Protein AF-A0A9C7G8L8-F1 (afdb_monomer_lite)

Organism: NCBI:txid2880968

Sequence (105 aa):
MVKDFLKKQYKIDFEQLRKRINDWDPLALISLGCPEDEYDEYTNRVLSILYRYKGNPNEGRDKLNDYLKLFEEVIKEMEMSSNGEFSTIEVKEFTERITNWFKKR

Secondary structure (DSSP, 8-state):
--HHHHHHHTHHHHHHHHHHHHHH-TTSTTTTT--TTTTHHHHHHHHHHHHHTTT-HHHHHHHHHHHHHHHHHHHHHHHHH-------S-HHHHHHHHHHHHTT-

Radius of gyration: 13.87 Å; chains: 1; bounding box: 35×31×35 Å

Foldseek 3Di:
DVLVPCCVVVVVQLVVLLVLCLVQQQPCCVVVPHDSCPCSSVSSVLSVLCVVCVVPLVVSLVVQLVVQVVSVVVSVVVVVVDVDDGGPQDSNNSSVVSSVVSNVD

Structure (mmCIF, N/CA/C/O backbone):
data_AF-A0A9C7G8L8-F1
#
_entry.id   AF-A0A9C7G8L8-F1
#
loop_
_atom_site.group_PDB
_atom_site.id
_atom_site.type_symbol
_atom_site.label_atom_id
_atom_site.label_alt_id
_atom_site.label_comp_id
_atom_site.label_asym_id
_atom_site.label_entity_id
_atom_site.label_seq_id
_atom_site.pdbx_PDB_ins_code
_atom_site.Cartn_x
_atom_site.Cartn_y
_atom_site.Cartn_z
_atom_site.occupancy
_atom_site.B_iso_or_equiv
_atom_site.auth_seq_id
_atom_site.auth_comp_id
_atom_site.auth_asym_id
_atom_site.auth_atom_id
_atom_site.pdbx_PDB_model_num
ATOM 1 N N . MET A 1 1 ? 0.196 -20.016 7.580 1.00 44.56 1 MET A N 1
ATOM 2 C CA . MET A 1 1 ? -1.189 -19.978 7.058 1.00 44.56 1 MET A CA 1
ATOM 3 C C . MET A 1 1 ? -1.910 -18.685 7.491 1.00 44.56 1 MET A C 1
ATOM 5 O O . MET A 1 1 ? -2.998 -18.740 8.036 1.00 44.56 1 MET A O 1
ATOM 9 N N . VAL A 1 2 ? -1.289 -17.512 7.270 1.00 50.78 2 VAL A N 1
ATOM 10 C CA . VAL A 1 2 ? -1.849 -16.180 7.624 1.00 50.78 2 VAL A CA 1
ATOM 11 C C . VAL A 1 2 ? -2.053 -15.300 6.375 1.00 50.78 2 VAL A C 1
ATOM 13 O O . VAL A 1 2 ? -2.928 -14.441 6.380 1.00 50.78 2 VAL A O 1
ATOM 16 N N . LYS A 1 3 ? -1.308 -15.560 5.279 1.00 50.62 3 LYS A N 1
ATOM 17 C CA . LYS A 1 3 ? -1.328 -14.763 4.033 1.00 50.62 3 LYS A CA 1
ATOM 18 C C . LYS A 1 3 ? -2.728 -14.657 3.392 1.00 50.62 3 LYS A C 1
ATOM 20 O O . LYS A 1 3 ? -3.093 -13.583 2.936 1.00 50.62 3 LYS A O 1
ATOM 25 N N . ASP A 1 4 ? -3.545 -15.710 3.453 1.00 60.12 4 ASP A N 1
ATOM 26 C CA . ASP A 1 4 ? -4.871 -15.733 2.806 1.00 60.12 4 ASP A CA 1
ATOM 27 C C . ASP A 1 4 ? -6.020 -15.169 3.647 1.00 60.12 4 ASP A C 1
ATOM 29 O O . ASP A 1 4 ? -7.103 -14.917 3.118 1.00 60.12 4 ASP A O 1
ATOM 33 N N . P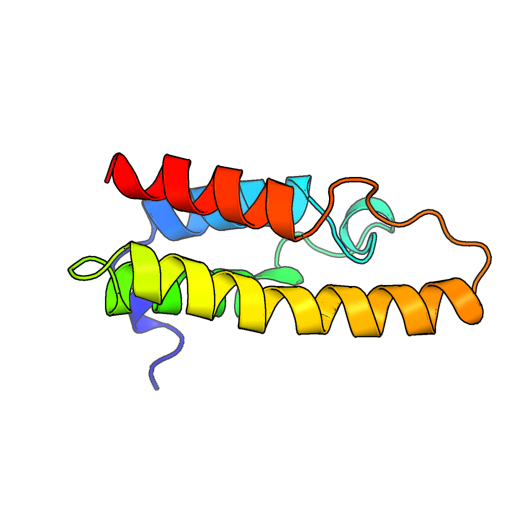HE A 1 5 ? -5.833 -15.001 4.958 1.00 67.12 5 PHE A N 1
ATOM 34 C CA . PHE A 1 5 ? -6.932 -14.617 5.844 1.00 67.12 5 PHE A CA 1
ATOM 35 C C . PHE A 1 5 ? -7.366 -13.169 5.596 1.00 67.12 5 PHE A C 1
ATOM 37 O O . PHE A 1 5 ? -8.554 -12.907 5.434 1.00 67.12 5 PHE A O 1
ATOM 44 N N . LEU A 1 6 ? -6.407 -12.247 5.462 1.00 66.69 6 LEU A N 1
ATOM 45 C CA . LEU A 1 6 ? -6.691 -10.832 5.209 1.00 66.69 6 LEU A CA 1
ATOM 46 C C . LEU A 1 6 ? -7.266 -10.600 3.808 1.00 66.69 6 LEU A C 1
ATOM 48 O O . LEU A 1 6 ? -8.243 -9.868 3.680 1.00 66.69 6 LEU A O 1
ATOM 52 N N . LYS A 1 7 ? -6.732 -11.274 2.778 1.00 65.44 7 LYS A N 1
ATOM 53 C CA . LYS A 1 7 ? -7.271 -11.216 1.407 1.00 65.44 7 LYS A CA 1
ATOM 54 C C . LYS A 1 7 ? -8.721 -11.707 1.343 1.00 65.44 7 LYS A C 1
ATOM 56 O O . LYS A 1 7 ? -9.522 -11.155 0.597 1.00 65.44 7 LYS A O 1
ATOM 61 N N . LYS A 1 8 ? -9.084 -12.718 2.141 1.00 76.50 8 LYS A N 1
ATOM 62 C CA . LYS A 1 8 ? -10.463 -13.230 2.224 1.00 76.50 8 LYS A CA 1
ATOM 63 C C . LYS A 1 8 ? -11.374 -12.342 3.075 1.00 76.50 8 LYS A C 1
ATOM 65 O O . LYS A 1 8 ? -12.503 -12.086 2.671 1.00 76.50 8 LYS A O 1
ATOM 70 N N . GLN A 1 9 ? -10.898 -11.863 4.222 1.00 84.25 9 GLN A N 1
ATOM 71 C CA . GLN A 1 9 ? -11.686 -11.054 5.156 1.00 84.25 9 GLN A CA 1
ATOM 72 C C . GLN A 1 9 ? -11.935 -9.630 4.640 1.00 84.25 9 GLN A C 1
ATOM 74 O O . GLN A 1 9 ? -13.031 -9.100 4.796 1.00 84.25 9 GLN A O 1
ATOM 79 N N . TYR A 1 10 ? -10.932 -9.027 4.004 1.00 89.81 10 TYR A N 1
ATOM 80 C CA . TYR A 1 10 ? -10.942 -7.646 3.525 1.00 89.81 10 TYR A CA 1
ATOM 81 C C . TYR A 1 10 ? -10.819 -7.592 2.001 1.00 89.81 10 TYR A C 1
ATOM 83 O O . TYR A 1 10 ? -10.102 -6.757 1.456 1.00 89.81 10 TYR A O 1
ATOM 91 N N . LYS A 1 11 ? -11.513 -8.498 1.298 1.00 91.75 11 LYS A N 1
ATOM 92 C CA . LYS A 1 11 ? -11.404 -8.674 -0.160 1.00 91.75 11 LYS A CA 1
ATOM 93 C C . LYS A 1 11 ? -11.577 -7.368 -0.942 1.00 91.75 11 LYS A C 1
ATOM 95 O O . LYS A 1 11 ? -10.773 -7.068 -1.816 1.00 91.75 11 LYS A O 1
ATOM 100 N N . ILE A 1 12 ? -12.594 -6.580 -0.596 1.00 93.69 12 ILE A N 1
ATOM 101 C CA . ILE A 1 12 ? -12.896 -5.307 -1.268 1.00 93.69 12 ILE A CA 1
ATOM 102 C C . ILE A 1 12 ? -11.753 -4.300 -1.084 1.00 93.69 12 ILE A C 1
ATOM 104 O O . ILE A 1 12 ? -11.375 -3.606 -2.028 1.00 93.69 12 ILE A O 1
ATOM 108 N N . ASP A 1 13 ? -11.201 -4.214 0.125 1.00 94.38 13 ASP A N 1
ATOM 109 C CA . ASP A 1 13 ? -10.113 -3.286 0.427 1.00 94.38 13 ASP A CA 1
ATOM 110 C C . ASP A 1 13 ? -8.788 -3.773 -0.167 1.00 94.38 13 ASP A C 1
ATOM 112 O O . ASP A 1 13 ? -8.004 -2.955 -0.639 1.00 94.38 13 ASP A O 1
ATOM 116 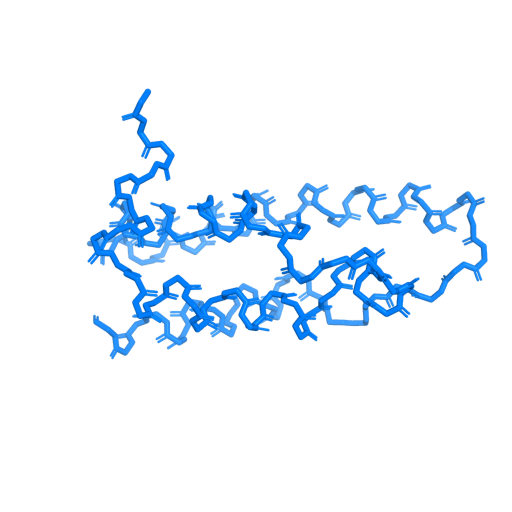N N . PHE A 1 14 ? -8.577 -5.090 -0.243 1.00 94.56 14 PHE A N 1
ATOM 117 C CA . PHE A 1 14 ? -7.457 -5.692 -0.961 1.00 94.56 14 PHE A CA 1
ATOM 118 C C . PHE A 1 14 ? -7.495 -5.350 -2.452 1.00 94.56 14 PHE A C 1
ATOM 120 O O . PHE A 1 14 ? -6.510 -4.848 -2.975 1.00 94.56 14 PHE A O 1
ATOM 127 N N . GLU A 1 15 ? -8.620 -5.571 -3.138 1.00 94.81 15 GLU A N 1
ATOM 128 C CA . GLU A 1 15 ? -8.747 -5.292 -4.577 1.00 94.81 15 GLU A CA 1
ATOM 129 C C . GLU A 1 15 ? -8.542 -3.804 -4.889 1.00 94.81 15 GLU A C 1
ATOM 131 O O . GLU A 1 15 ? -7.848 -3.443 -5.841 1.00 94.81 15 GLU A O 1
ATOM 136 N N . GLN A 1 16 ? -9.084 -2.919 -4.050 1.00 95.88 16 GLN A N 1
ATOM 137 C CA . GLN A 1 16 ? -8.871 -1.481 -4.204 1.00 95.88 16 GLN A CA 1
ATOM 138 C C . GLN A 1 16 ? -7.431 -1.063 -3.924 1.00 95.88 16 GLN A C 1
ATOM 140 O O . GLN A 1 16 ? -6.904 -0.200 -4.624 1.00 95.88 16 GLN A O 1
ATOM 145 N N . LEU A 1 17 ? -6.797 -1.642 -2.905 1.00 95.06 17 LEU A N 1
ATOM 146 C CA . LEU A 1 17 ? -5.405 -1.357 -2.588 1.00 95.06 17 LEU A CA 1
ATOM 147 C C . LEU A 1 17 ? -4.467 -1.889 -3.677 1.00 95.06 17 LEU A C 1
ATOM 149 O O . LEU A 1 17 ? -3.568 -1.161 -4.082 1.00 95.06 17 LEU A O 1
ATOM 153 N N . ARG A 1 18 ? -4.725 -3.094 -4.201 1.00 95.12 18 ARG A N 1
ATOM 154 C CA . ARG A 1 18 ? -3.995 -3.687 -5.330 1.00 95.12 18 ARG A CA 1
ATOM 155 C C . ARG A 1 18 ? -4.014 -2.753 -6.526 1.00 95.12 18 ARG A C 1
ATOM 157 O O . ARG A 1 18 ? -2.961 -2.422 -7.048 1.00 95.12 18 ARG A O 1
ATOM 164 N N . LYS A 1 19 ? -5.194 -2.243 -6.897 1.00 95.56 19 LYS A N 1
ATOM 165 C CA . LYS A 1 19 ? -5.309 -1.264 -7.983 1.00 95.56 19 LYS A CA 1
ATOM 166 C C . LYS A 1 19 ? -4.430 -0.036 -7.733 1.00 95.56 19 LYS A C 1
ATOM 168 O O . LYS A 1 19 ? -3.680 0.358 -8.607 1.00 95.56 19 LYS A O 1
ATOM 173 N N . ARG A 1 20 ? -4.468 0.537 -6.526 1.00 95.06 20 ARG A N 1
ATOM 174 C CA . ARG A 1 20 ? -3.658 1.722 -6.186 1.00 95.06 20 ARG A CA 1
ATOM 175 C C . ARG A 1 20 ? -2.157 1.470 -6.255 1.00 95.06 20 ARG A C 1
ATOM 177 O O . ARG A 1 20 ? -1.412 2.385 -6.576 1.00 95.06 20 ARG A O 1
ATOM 184 N N . ILE A 1 21 ? -1.734 0.270 -5.888 1.00 93.06 21 ILE A N 1
ATOM 185 C CA . ILE A 1 21 ? -0.339 -0.158 -5.920 1.00 93.06 21 ILE A CA 1
ATOM 186 C C . ILE A 1 21 ? 0.109 -0.408 -7.361 1.00 93.06 21 ILE A C 1
ATOM 188 O O . ILE A 1 21 ? 1.170 0.070 -7.742 1.00 93.06 21 ILE A O 1
ATOM 192 N N . ASN A 1 22 ? -0.713 -1.077 -8.168 1.00 93.25 22 ASN A N 1
ATOM 193 C CA . ASN A 1 22 ? -0.447 -1.284 -9.590 1.00 93.25 22 ASN A CA 1
ATOM 194 C C . ASN A 1 22 ? -0.449 0.041 -10.363 1.00 93.25 22 ASN A C 1
ATOM 196 O O . ASN A 1 22 ? 0.346 0.198 -11.272 1.00 93.25 22 ASN A O 1
ATOM 200 N N . ASP A 1 23 ? -1.295 1.002 -9.981 1.00 92.50 23 ASP A N 1
ATOM 201 C CA . ASP A 1 23 ? -1.294 2.355 -10.552 1.00 92.50 23 ASP A CA 1
ATOM 202 C C . ASP A 1 23 ? -0.039 3.152 -10.140 1.00 92.50 23 ASP A C 1
ATOM 204 O O . ASP A 1 23 ? 0.361 4.080 -10.840 1.00 92.50 23 ASP A O 1
ATOM 208 N N . TRP A 1 24 ? 0.551 2.843 -8.978 1.00 90.88 24 TRP A N 1
ATOM 209 C CA . TRP A 1 24 ? 1.814 3.443 -8.539 1.00 90.88 24 TRP A CA 1
ATOM 210 C C . TRP A 1 24 ? 3.014 2.815 -9.248 1.00 90.88 24 TRP A C 1
ATOM 212 O O . TRP A 1 24 ? 3.948 3.539 -9.561 1.00 90.88 24 TRP A O 1
ATOM 222 N N . ASP A 1 25 ? 2.969 1.503 -9.504 1.00 88.94 25 ASP A N 1
ATOM 223 C CA . ASP A 1 25 ? 3.972 0.726 -10.248 1.00 88.94 25 ASP A CA 1
ATOM 224 C C . ASP A 1 25 ? 5.427 1.098 -9.894 1.00 88.94 25 ASP A C 1
ATOM 226 O O . ASP A 1 25 ? 6.201 1.522 -10.755 1.00 88.94 25 ASP A O 1
ATOM 230 N N . PRO A 1 26 ? 5.825 0.989 -8.612 1.00 84.50 26 PRO A N 1
ATOM 231 C CA . PRO A 1 26 ? 7.084 1.553 -8.123 1.00 84.50 26 PRO A CA 1
ATOM 232 C C . PRO A 1 26 ? 8.327 1.014 -8.842 1.00 84.50 26 PRO A C 1
ATOM 234 O O . PRO A 1 26 ? 9.337 1.703 -8.920 1.00 84.50 26 PRO A O 1
ATOM 237 N N . LEU A 1 27 ? 8.252 -0.212 -9.363 1.00 84.50 27 LEU A N 1
ATOM 238 C CA . LEU A 1 27 ? 9.356 -0.894 -10.042 1.00 84.50 27 LEU A CA 1
ATOM 239 C C . LEU A 1 27 ? 9.126 -1.024 -11.555 1.00 84.50 27 LEU A C 1
ATOM 241 O O . LEU A 1 27 ? 9.824 -1.802 -12.199 1.00 84.50 27 LEU A O 1
ATOM 245 N N . ALA A 1 28 ? 8.141 -0.308 -12.105 1.00 86.38 28 ALA A N 1
ATOM 246 C CA . ALA A 1 28 ? 7.756 -0.389 -13.511 1.00 86.38 28 ALA A CA 1
ATOM 247 C C . ALA A 1 28 ? 7.397 -1.820 -13.986 1.00 86.38 28 ALA A C 1
ATOM 249 O O . ALA A 1 28 ? 7.495 -2.137 -15.168 1.00 86.38 28 ALA A O 1
ATOM 250 N N . LEU A 1 29 ? 6.996 -2.728 -13.089 1.00 87.25 29 LEU A N 1
ATOM 251 C CA . LEU A 1 29 ? 6.756 -4.130 -13.454 1.00 87.25 29 LEU A CA 1
ATOM 252 C C . LEU A 1 29 ? 5.500 -4.245 -14.315 1.00 87.25 29 LEU A C 1
ATOM 254 O O . LEU A 1 29 ? 5.503 -4.927 -15.339 1.00 87.25 29 LEU A O 1
ATOM 258 N N . ILE A 1 30 ? 4.435 -3.537 -13.937 1.00 91.25 30 ILE A N 1
ATOM 259 C CA . ILE A 1 30 ? 3.175 -3.565 -14.682 1.00 91.25 30 ILE A CA 1
ATOM 260 C C . ILE A 1 30 ? 3.352 -2.899 -16.046 1.00 91.25 30 ILE A C 1
ATOM 262 O O . ILE A 1 30 ? 2.915 -3.441 -17.062 1.00 91.25 30 ILE A O 1
ATOM 266 N N . SER A 1 31 ? 4.040 -1.759 -16.096 1.00 87.81 31 SER A N 1
ATOM 267 C CA . SER A 1 31 ? 4.353 -1.064 -17.349 1.00 87.81 31 SER A CA 1
ATOM 268 C C . SER A 1 31 ? 5.258 -1.879 -18.282 1.00 87.81 31 SER A C 1
ATOM 270 O O . SER A 1 31 ? 5.099 -1.792 -19.500 1.00 87.81 31 SER A O 1
ATOM 272 N N . LEU A 1 32 ? 6.127 -2.741 -17.744 1.00 88.00 32 LEU A N 1
ATOM 273 C CA . LEU A 1 32 ? 6.918 -3.712 -18.512 1.00 88.00 32 LEU A CA 1
ATOM 274 C C . LEU A 1 32 ? 6.126 -4.959 -18.956 1.00 88.00 32 LEU A C 1
ATOM 276 O O . LEU A 1 32 ? 6.677 -5.831 -19.630 1.00 88.00 32 LEU A O 1
ATOM 280 N N . GLY A 1 33 ? 4.833 -5.041 -18.632 1.00 89.00 33 GLY A N 1
ATOM 281 C CA . GLY A 1 33 ? 3.946 -6.127 -19.051 1.00 89.00 33 GLY A CA 1
ATOM 282 C C . GLY A 1 33 ? 3.907 -7.318 -18.095 1.00 89.00 33 GLY A C 1
ATOM 283 O O . GLY A 1 33 ? 3.407 -8.379 -18.478 1.00 89.00 33 GLY A O 1
ATOM 284 N N . CYS A 1 34 ? 4.414 -7.174 -16.865 1.00 91.38 34 CYS A N 1
ATOM 285 C CA . CYS A 1 34 ? 4.226 -8.191 -15.837 1.00 91.38 34 CYS A CA 1
ATOM 286 C C . CYS A 1 34 ? 2.740 -8.306 -15.436 1.00 91.38 34 CYS A C 1
ATOM 288 O O . CYS A 1 34 ? 1.978 -7.339 -15.536 1.00 91.38 34 CYS A O 1
ATOM 290 N N . PRO A 1 35 ? 2.310 -9.488 -14.963 1.00 94.38 35 PRO A N 1
ATOM 291 C CA . PRO A 1 35 ? 0.958 -9.699 -14.454 1.00 94.38 35 PRO A CA 1
ATOM 292 C C . PRO A 1 35 ? 0.565 -8.751 -13.308 1.00 94.38 35 PRO A C 1
ATOM 294 O O . PRO A 1 35 ? 1.377 -8.374 -12.470 1.00 94.38 35 PRO A O 1
ATOM 297 N N . GLU A 1 36 ? -0.727 -8.424 -13.202 1.00 91.56 36 GLU A N 1
ATOM 298 C CA . GLU A 1 36 ? -1.252 -7.532 -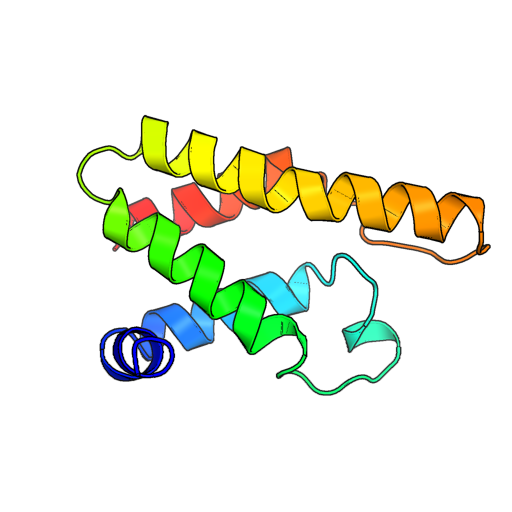12.154 1.00 91.56 36 GLU A CA 1
ATOM 299 C C . GLU A 1 36 ? -1.091 -8.066 -10.717 1.00 91.56 36 GLU A C 1
ATOM 301 O O . GLU A 1 36 ? -1.385 -7.351 -9.757 1.00 91.56 36 GLU A O 1
ATOM 306 N N . ASP A 1 37 ? -0.804 -9.357 -10.526 1.00 92.88 37 ASP A N 1
ATOM 307 C CA . ASP A 1 37 ? -0.613 -9.990 -9.209 1.00 92.88 37 ASP A CA 1
ATOM 308 C C . ASP A 1 37 ? 0.838 -9.934 -8.721 1.00 92.88 37 ASP A C 1
ATOM 310 O O . ASP A 1 37 ? 1.110 -10.362 -7.600 1.00 92.88 37 ASP A O 1
ATOM 314 N N . GLU A 1 38 ? 1.741 -9.317 -9.485 1.00 92.31 38 GLU A N 1
ATOM 315 C CA . GLU A 1 38 ? 3.145 -9.139 -9.102 1.00 92.31 38 GLU A CA 1
ATOM 316 C C . GLU A 1 38 ? 3.286 -8.431 -7.743 1.00 92.31 38 GLU A C 1
ATOM 318 O O . GLU A 1 38 ? 4.108 -8.789 -6.898 1.00 92.31 38 GLU A O 1
ATOM 323 N N . TYR A 1 39 ? 2.394 -7.476 -7.467 1.00 91.56 39 TYR A N 1
ATOM 324 C CA . TYR A 1 39 ? 2.358 -6.752 -6.203 1.00 91.56 39 TYR A CA 1
ATOM 325 C C . TYR A 1 39 ? 1.377 -7.323 -5.163 1.00 91.56 39 TYR A C 1
ATOM 327 O O . TYR A 1 39 ? 1.114 -6.661 -4.155 1.00 91.56 39 TYR A O 1
ATOM 335 N N . ASP A 1 40 ? 0.822 -8.530 -5.323 1.00 93.06 40 ASP A N 1
ATOM 336 C CA . ASP A 1 40 ? -0.163 -9.085 -4.372 1.00 93.06 40 ASP A CA 1
ATOM 337 C C . ASP A 1 40 ? 0.428 -9.304 -2.969 1.00 93.06 40 ASP A C 1
ATOM 339 O O . ASP A 1 40 ? -0.242 -9.082 -1.952 1.00 93.06 40 ASP A O 1
ATOM 343 N N . GLU A 1 41 ? 1.688 -9.737 -2.880 1.00 89.75 41 GLU A N 1
ATOM 344 C CA . GLU A 1 41 ? 2.372 -9.908 -1.593 1.00 89.75 41 GLU A CA 1
ATOM 345 C C . GLU A 1 41 ? 2.576 -8.561 -0.891 1.00 89.75 41 GLU A C 1
ATOM 347 O O . GLU A 1 41 ? 2.279 -8.417 0.301 1.00 89.75 41 GLU A O 1
ATOM 352 N N . TYR A 1 42 ? 2.995 -7.556 -1.653 1.00 89.44 42 TYR A N 1
ATOM 353 C CA . TYR A 1 42 ? 3.163 -6.192 -1.174 1.00 89.44 42 TYR A CA 1
ATOM 354 C C . TYR A 1 42 ? 1.820 -5.576 -0.748 1.00 89.44 42 TYR A C 1
ATOM 356 O O . TYR A 1 42 ? 1.695 -5.038 0.354 1.00 89.44 42 TYR A O 1
ATOM 364 N N . THR A 1 43 ? 0.769 -5.781 -1.542 1.00 93.00 43 THR A N 1
ATOM 365 C CA . THR A 1 43 ? -0.608 -5.378 -1.229 1.00 93.00 43 THR A CA 1
ATOM 366 C C . THR A 1 43 ? -1.077 -5.986 0.089 1.00 93.00 43 THR A C 1
ATOM 368 O O . THR A 1 43 ? -1.580 -5.273 0.959 1.00 93.00 43 THR A O 1
ATOM 371 N N . ASN A 1 44 ? -0.865 -7.290 0.290 1.00 92.25 44 ASN A N 1
ATOM 372 C CA . ASN A 1 44 ? -1.208 -7.961 1.545 1.00 92.25 44 ASN A CA 1
ATOM 373 C C . ASN A 1 44 ? -0.451 -7.370 2.735 1.00 92.25 44 ASN A C 1
ATOM 375 O O . ASN A 1 44 ? -1.014 -7.218 3.823 1.00 92.25 44 ASN A O 1
ATOM 379 N N . ARG A 1 45 ? 0.827 -7.029 2.547 1.00 92.06 45 ARG A N 1
ATOM 380 C CA . ARG A 1 45 ? 1.655 -6.461 3.608 1.00 92.06 45 ARG A CA 1
ATOM 381 C C . ARG A 1 45 ? 1.201 -5.057 3.993 1.00 92.06 45 ARG A C 1
ATOM 383 O O . ARG A 1 45 ? 1.031 -4.802 5.186 1.00 92.06 45 ARG A O 1
ATOM 390 N N . VAL A 1 46 ? 0.934 -4.193 3.015 1.00 93.44 46 VAL A N 1
ATOM 391 C CA . VAL A 1 46 ? 0.382 -2.851 3.247 1.00 93.44 46 VAL A CA 1
ATOM 392 C C . VAL A 1 46 ? -0.970 -2.950 3.954 1.00 93.44 46 VAL A C 1
ATOM 394 O O . VAL A 1 46 ? -1.166 -2.321 4.993 1.0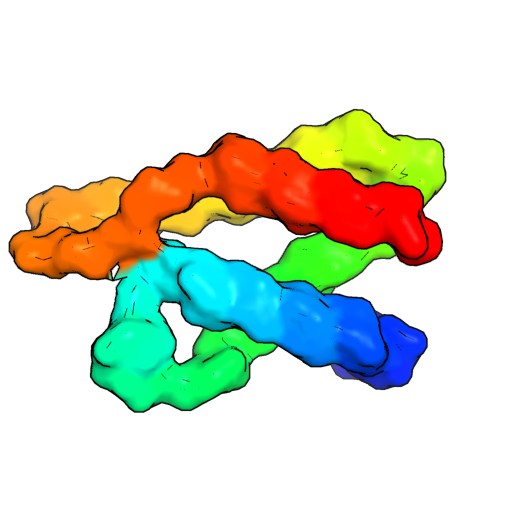0 93.44 46 VAL A O 1
ATOM 397 N N . LEU A 1 47 ? -1.871 -3.812 3.475 1.00 93.94 47 LEU A N 1
ATOM 398 C CA . LEU A 1 47 ? -3.182 -4.021 4.094 1.00 93.94 47 LEU A CA 1
ATOM 399 C C . LEU A 1 47 ? -3.061 -4.508 5.544 1.00 93.94 47 LEU A C 1
ATOM 401 O O . LEU A 1 47 ? -3.761 -4.023 6.434 1.00 93.94 47 LEU A O 1
ATOM 405 N N . SER A 1 48 ? -2.131 -5.430 5.807 1.00 93.25 48 SER A N 1
ATOM 406 C CA . SER A 1 48 ? -1.863 -5.922 7.158 1.00 93.25 48 SER A CA 1
ATOM 407 C C . SER A 1 48 ? -1.391 -4.818 8.101 1.00 93.25 48 SER A C 1
ATOM 409 O O . SER A 1 48 ? -1.772 -4.848 9.271 1.00 93.25 48 SER A O 1
ATOM 411 N N . ILE A 1 49 ? -0.554 -3.886 7.636 1.00 93.88 49 ILE A N 1
ATOM 412 C CA . ILE A 1 49 ? -0.098 -2.745 8.441 1.00 93.88 49 ILE A CA 1
ATOM 413 C C . ILE A 1 49 ? -1.291 -1.837 8.752 1.00 93.88 49 ILE A C 1
ATOM 415 O O . ILE A 1 49 ? -1.533 -1.524 9.917 1.00 93.88 49 ILE A O 1
ATOM 419 N N . LEU A 1 50 ? -2.087 -1.492 7.737 1.00 93.69 50 LEU A N 1
ATOM 420 C CA . LEU A 1 50 ? -3.248 -0.615 7.890 1.00 93.69 50 LEU A CA 1
ATOM 421 C C . LEU A 1 50 ? -4.244 -1.140 8.935 1.00 93.69 50 LEU A C 1
ATOM 423 O O . LEU A 1 50 ? -4.628 -0.403 9.842 1.00 93.69 50 LEU A O 1
ATOM 427 N N . TYR A 1 51 ? -4.614 -2.423 8.877 1.00 93.62 51 TYR A N 1
ATOM 428 C CA . TYR A 1 51 ? -5.545 -2.997 9.855 1.00 93.62 51 TYR A CA 1
ATOM 429 C C . TYR A 1 51 ? -4.933 -3.214 11.233 1.00 93.62 51 TYR A C 1
ATOM 431 O O . TYR A 1 51 ? -5.613 -2.981 12.233 1.00 93.62 51 TYR A O 1
ATOM 439 N N . ARG A 1 52 ? -3.660 -3.622 11.312 1.00 93.06 52 ARG A N 1
ATOM 440 C CA . ARG A 1 52 ? -2.968 -3.789 12.600 1.00 93.06 52 ARG A CA 1
ATOM 441 C C . ARG A 1 52 ? -2.951 -2.487 13.396 1.00 93.06 52 ARG A C 1
ATOM 443 O O . ARG A 1 52 ? -3.115 -2.523 14.610 1.00 93.06 52 ARG A O 1
ATOM 450 N N . TYR A 1 53 ? -2.784 -1.361 12.710 1.00 94.19 53 TYR A N 1
ATOM 451 C CA . TYR A 1 53 ? -2.665 -0.043 13.324 1.00 94.19 53 TYR A CA 1
ATOM 452 C C . TYR A 1 53 ? -3.908 0.832 13.128 1.00 94.19 53 TYR A C 1
ATOM 454 O O . TYR A 1 53 ? -3.836 2.046 13.304 1.00 94.19 53 TYR A O 1
ATOM 462 N N . LYS A 1 54 ? -5.079 0.245 12.832 1.00 90.12 54 LYS A N 1
ATOM 463 C CA . LYS A 1 54 ? -6.331 1.011 12.671 1.00 90.12 54 LYS A CA 1
ATOM 464 C C . LYS A 1 54 ? -6.655 1.864 13.910 1.00 90.12 54 LYS A C 1
ATOM 466 O O . LYS A 1 54 ? -7.164 2.970 13.770 1.00 90.12 54 LYS A O 1
ATOM 471 N N . GLY A 1 55 ? -6.319 1.375 15.108 1.00 91.56 55 GLY A N 1
ATOM 472 C CA . GLY A 1 55 ? -6.482 2.102 16.375 1.00 91.56 55 GLY A CA 1
ATOM 473 C C . GLY A 1 55 ? -5.387 3.132 16.689 1.00 91.56 55 GLY A C 1
ATOM 474 O O . GLY A 1 55 ? -5.573 3.942 17.590 1.00 91.56 55 GLY A O 1
ATOM 475 N N . ASN A 1 56 ? -4.269 3.132 15.954 1.00 92.94 56 ASN A N 1
ATOM 476 C CA . ASN A 1 56 ? -3.187 4.111 16.091 1.00 92.94 56 ASN A CA 1
ATOM 477 C C . ASN A 1 56 ? -2.673 4.555 14.703 1.00 92.94 56 ASN A C 1
ATOM 479 O O . ASN A 1 56 ? -1.609 4.114 14.259 1.00 92.94 56 ASN A O 1
ATOM 483 N N . PRO A 1 57 ? -3.419 5.417 13.983 1.00 88.81 57 PRO A N 1
ATOM 484 C CA . PRO A 1 57 ? -3.123 5.743 12.587 1.00 88.81 57 PRO A CA 1
ATOM 485 C C . PRO A 1 57 ? -1.769 6.422 12.357 1.00 88.81 57 PRO A C 1
ATOM 487 O O . PRO A 1 57 ? -1.205 6.277 11.275 1.00 88.81 57 PRO A O 1
ATOM 490 N N . ASN A 1 58 ? -1.249 7.156 13.347 1.00 90.25 58 ASN A N 1
ATOM 491 C CA . ASN A 1 58 ? 0.062 7.804 13.247 1.00 90.25 58 ASN A CA 1
ATOM 492 C C . ASN A 1 58 ? 1.179 6.756 13.243 1.00 90.25 58 ASN A C 1
ATOM 494 O O . ASN A 1 58 ? 1.998 6.741 12.332 1.00 90.25 58 ASN A O 1
ATOM 498 N N . GLU A 1 59 ? 1.138 5.805 14.179 1.00 92.69 59 GLU A N 1
ATOM 499 C CA . GLU A 1 59 ? 2.082 4.683 14.186 1.00 92.69 59 GLU A CA 1
ATOM 500 C C . GLU A 1 59 ? 1.927 3.813 12.930 1.00 92.69 59 GLU A C 1
ATOM 502 O O . GLU A 1 59 ? 2.915 3.401 12.328 1.00 92.69 59 GLU A O 1
ATOM 507 N N . GLY A 1 60 ? 0.691 3.576 12.479 1.00 92.44 60 GLY A N 1
ATOM 508 C CA . GLY A 1 60 ? 0.428 2.842 11.240 1.00 92.44 60 GLY A CA 1
ATOM 509 C C . GLY A 1 60 ? 1.024 3.511 10.003 1.00 92.44 60 GLY A C 1
ATOM 510 O O . GLY A 1 60 ? 1.593 2.832 9.150 1.00 92.44 60 GLY A O 1
ATOM 511 N N . ARG A 1 61 ? 0.932 4.842 9.922 1.00 92.44 61 ARG A N 1
ATOM 512 C CA . ARG A 1 61 ? 1.573 5.645 8.879 1.00 92.44 61 ARG A CA 1
ATOM 513 C C . ARG A 1 61 ? 3.092 5.506 8.935 1.00 92.44 61 ARG A C 1
ATOM 515 O O . ARG A 1 61 ? 3.695 5.297 7.887 1.00 92.44 61 ARG A O 1
ATOM 522 N N . ASP A 1 62 ? 3.694 5.603 10.117 1.00 92.12 62 ASP A N 1
ATOM 523 C CA . ASP A 1 62 ? 5.148 5.497 10.271 1.00 92.12 62 ASP A CA 1
ATOM 524 C C . ASP A 1 62 ? 5.641 4.108 9.850 1.00 92.12 62 ASP A C 1
ATOM 526 O O . ASP A 1 62 ? 6.555 3.994 9.037 1.00 92.12 62 ASP A O 1
ATOM 530 N N . LYS A 1 63 ? 4.954 3.041 10.285 1.00 93.31 63 LYS A N 1
ATOM 531 C CA . LYS A 1 63 ? 5.264 1.663 9.868 1.00 93.31 63 LYS A CA 1
ATOM 532 C C . LYS A 1 63 ? 5.064 1.418 8.381 1.00 93.31 63 LYS A C 1
ATOM 534 O O . LYS A 1 63 ? 5.807 0.630 7.798 1.00 93.31 63 LYS A O 1
ATOM 539 N N . LEU A 1 64 ? 4.066 2.057 7.772 1.00 92.88 64 LEU A N 1
ATOM 540 C CA . LEU A 1 64 ? 3.887 1.991 6.330 1.00 92.88 64 LEU A CA 1
ATOM 541 C C . LEU A 1 64 ? 5.059 2.679 5.627 1.00 92.88 64 LEU A C 1
ATOM 543 O O . LEU A 1 64 ? 5.706 2.048 4.804 1.00 92.88 64 LEU A O 1
ATOM 547 N N . ASN A 1 65 ? 5.383 3.914 6.005 1.00 90.94 65 ASN A N 1
ATOM 548 C CA . ASN A 1 65 ? 6.494 4.671 5.432 1.00 90.94 65 ASN A CA 1
ATOM 549 C C . ASN A 1 65 ? 7.827 3.912 5.534 1.00 90.94 65 ASN A C 1
ATOM 551 O O . ASN A 1 65 ? 8.556 3.829 4.552 1.00 90.94 65 ASN A O 1
ATOM 555 N N . ASP A 1 66 ? 8.119 3.310 6.690 1.00 90.31 66 ASP A N 1
ATOM 556 C CA . ASP A 1 66 ? 9.314 2.482 6.890 1.00 90.31 66 ASP A CA 1
ATOM 557 C C . ASP A 1 66 ? 9.339 1.276 5.942 1.00 90.31 66 ASP A C 1
ATOM 559 O O . ASP A 1 66 ? 10.368 0.976 5.345 1.00 90.31 66 ASP A O 1
ATOM 563 N N . TYR A 1 67 ? 8.200 0.598 5.764 1.00 90.19 67 TYR A N 1
ATOM 564 C CA . TYR A 1 67 ? 8.094 -0.515 4.822 1.00 90.19 67 TYR A CA 1
ATOM 565 C C . TYR A 1 67 ? 8.293 -0.066 3.369 1.00 90.19 67 TYR A C 1
ATOM 567 O O . TYR A 1 67 ? 8.897 -0.789 2.582 1.00 90.19 67 TYR A O 1
ATOM 575 N N . LEU A 1 68 ? 7.801 1.122 3.013 1.00 87.50 68 LEU A N 1
ATOM 576 C CA . LEU A 1 68 ? 7.836 1.618 1.639 1.00 87.50 68 LEU A CA 1
ATOM 577 C C . LEU A 1 68 ? 9.191 2.199 1.248 1.00 87.50 68 LEU A C 1
ATOM 579 O O . LEU A 1 68 ? 9.580 2.095 0.090 1.00 87.50 68 LEU A O 1
ATOM 583 N N . LYS A 1 69 ? 9.946 2.744 2.203 1.00 84.56 69 LYS A N 1
ATOM 584 C CA . LYS A 1 69 ? 11.326 3.196 1.971 1.00 84.56 69 LYS A CA 1
ATOM 585 C C . LYS A 1 69 ? 12.247 2.081 1.488 1.00 84.56 69 LYS A C 1
ATOM 587 O O . LYS A 1 69 ? 13.145 2.353 0.705 1.00 84.56 69 LYS A O 1
ATOM 592 N N . LEU A 1 70 ? 11.988 0.833 1.884 1.00 77.00 70 LEU A N 1
ATOM 593 C CA . LEU A 1 70 ? 12.731 -0.320 1.367 1.00 77.00 70 LEU A CA 1
ATOM 594 C C . LEU A 1 70 ? 12.609 -0.437 -0.159 1.00 77.00 70 LEU A C 1
ATOM 596 O O . LEU A 1 70 ? 13.559 -0.840 -0.819 1.00 77.00 70 LEU A O 1
ATOM 600 N N . PHE A 1 71 ? 11.466 -0.051 -0.735 1.00 72.94 71 PHE A N 1
ATOM 601 C CA . PHE A 1 71 ? 11.311 0.006 -2.189 1.00 72.94 71 PHE A CA 1
ATOM 602 C C . PHE A 1 71 ? 12.089 1.168 -2.789 1.00 72.94 71 PHE A C 1
ATOM 604 O O . PHE A 1 71 ? 12.679 1.000 -3.844 1.00 72.94 71 PHE A O 1
ATOM 611 N N . GLU A 1 72 ? 12.136 2.318 -2.118 1.00 74.00 72 GLU A N 1
ATOM 612 C CA . GLU A 1 72 ? 12.931 3.466 -2.567 1.00 74.00 72 GLU A CA 1
ATOM 613 C C . GLU A 1 72 ? 14.423 3.123 -2.671 1.00 74.00 72 GLU A C 1
ATOM 615 O O . GLU A 1 72 ? 15.085 3.533 -3.618 1.00 74.00 72 GLU A O 1
ATOM 620 N N . GLU A 1 73 ? 14.951 2.355 -1.717 1.00 77.12 73 GLU A N 1
ATOM 621 C CA . GLU A 1 73 ? 16.339 1.883 -1.736 1.00 77.12 73 GLU A CA 1
ATOM 622 C C . GLU A 1 73 ? 16.589 0.920 -2.906 1.00 77.12 73 GLU A C 1
ATOM 624 O O . GLU A 1 73 ? 17.531 1.123 -3.668 1.00 77.12 73 GLU A O 1
ATOM 629 N N . VAL A 1 74 ? 15.699 -0.056 -3.118 1.00 74.56 74 VAL A N 1
ATOM 630 C CA . VAL A 1 74 ? 15.792 -0.999 -4.248 1.00 74.56 74 VAL A CA 1
ATOM 631 C C . VAL A 1 74 ? 15.660 -0.285 -5.598 1.00 74.56 74 VAL A C 1
ATOM 633 O O . VAL A 1 74 ? 16.424 -0.575 -6.515 1.00 74.56 74 VAL A O 1
ATOM 636 N N . ILE A 1 75 ? 14.733 0.670 -5.726 1.00 72.12 75 ILE A N 1
ATOM 637 C CA . ILE A 1 75 ? 14.561 1.487 -6.938 1.00 72.12 75 ILE A CA 1
ATOM 638 C C . ILE A 1 75 ? 15.846 2.254 -7.230 1.00 72.12 75 ILE A C 1
ATOM 640 O O . ILE A 1 75 ? 16.345 2.175 -8.345 1.00 72.12 75 ILE A O 1
ATOM 644 N N . LYS A 1 76 ? 16.429 2.927 -6.230 1.00 75.12 76 LYS A N 1
ATOM 645 C CA . LYS A 1 76 ? 17.687 3.671 -6.394 1.00 75.12 76 LYS A CA 1
ATOM 646 C C . LYS A 1 76 ? 18.835 2.771 -6.847 1.00 75.12 76 LYS A C 1
ATOM 648 O O . LYS A 1 76 ? 19.591 3.152 -7.735 1.00 75.12 76 LYS A O 1
ATOM 653 N N . GLU A 1 77 ? 18.965 1.573 -6.278 1.00 74.38 77 GLU A N 1
ATOM 654 C CA . GLU A 1 77 ? 19.982 0.603 -6.709 1.00 74.38 77 GLU A CA 1
ATOM 655 C C . GLU A 1 77 ? 19.771 0.150 -8.167 1.00 74.38 77 GLU A C 1
ATOM 657 O O . GLU A 1 77 ? 20.734 0.022 -8.934 1.00 74.38 77 GLU A O 1
ATOM 662 N N . MET A 1 78 ? 18.515 -0.054 -8.575 1.00 69.31 78 MET A N 1
ATOM 663 C CA . MET A 1 78 ? 18.156 -0.450 -9.939 1.00 69.31 78 MET A CA 1
ATOM 664 C C . MET A 1 78 ? 18.322 0.692 -10.954 1.00 69.31 78 MET A C 1
ATOM 666 O O . MET A 1 78 ? 18.838 0.440 -12.044 1.00 69.31 78 MET A O 1
ATOM 670 N N . GLU A 1 79 ? 17.964 1.929 -10.596 1.00 68.88 79 GLU A N 1
ATOM 671 C CA . GLU A 1 79 ? 18.183 3.161 -11.374 1.00 68.88 79 GLU A CA 1
ATOM 672 C C . GLU A 1 79 ? 19.666 3.419 -11.626 1.00 68.88 79 GLU A C 1
ATOM 674 O O . GLU A 1 79 ? 20.076 3.718 -12.744 1.00 68.88 79 GLU A O 1
ATOM 679 N N . MET A 1 80 ? 20.509 3.241 -10.607 1.00 62.25 80 MET A N 1
ATOM 680 C CA . MET A 1 80 ? 21.960 3.385 -10.758 1.00 62.25 80 MET A CA 1
ATOM 681 C C . MET A 1 80 ? 22.567 2.342 -11.709 1.00 62.25 80 MET A C 1
ATOM 683 O O . MET A 1 80 ? 23.661 2.552 -12.235 1.00 62.25 80 MET A O 1
ATOM 687 N N . SER A 1 81 ? 21.862 1.232 -11.931 1.00 61.69 81 SER A N 1
ATOM 688 C CA . SER A 1 81 ? 22.305 0.112 -12.765 1.00 61.69 81 SER A CA 1
ATOM 689 C C . SER A 1 81 ? 21.655 0.092 -14.156 1.00 61.69 81 SER A C 1
ATOM 691 O O . SER A 1 81 ? 22.128 -0.631 -15.034 1.00 61.69 81 SER A O 1
ATOM 693 N N . SER A 1 82 ? 20.589 0.870 -14.379 1.00 56.47 82 SER A N 1
ATOM 694 C CA . SER A 1 82 ? 19.715 0.756 -15.555 1.00 56.47 82 SER A CA 1
ATOM 695 C C . SER A 1 82 ? 19.181 2.130 -15.979 1.00 56.47 82 SER A C 1
ATOM 697 O O . SER A 1 82 ? 18.625 2.845 -15.157 1.00 56.47 82 SER A O 1
ATOM 699 N N . ASN A 1 83 ? 19.236 2.477 -17.272 1.00 59.56 83 ASN A N 1
ATOM 700 C CA . ASN A 1 83 ? 18.627 3.703 -17.837 1.00 59.56 83 ASN A CA 1
ATOM 701 C C . ASN A 1 83 ? 17.074 3.647 -17.898 1.00 59.56 83 ASN A C 1
ATOM 703 O O . ASN A 1 83 ? 16.480 4.114 -18.869 1.00 59.56 83 ASN A O 1
ATOM 707 N N . GLY A 1 84 ? 16.416 2.993 -16.937 1.00 57.28 84 GLY A N 1
ATOM 708 C CA . GLY A 1 84 ? 14.958 2.837 -16.896 1.00 57.28 84 GLY A CA 1
ATOM 709 C C . GLY A 1 84 ? 14.255 4.039 -16.262 1.00 57.28 84 GLY A C 1
ATOM 710 O O . GLY A 1 84 ? 14.826 4.707 -15.405 1.00 57.28 84 GLY A O 1
ATOM 711 N N . GLU A 1 85 ? 13.011 4.303 -16.668 1.00 60.22 85 GLU A N 1
ATOM 712 C CA . GLU A 1 85 ? 12.127 5.276 -16.013 1.00 60.22 85 GLU A CA 1
ATOM 713 C C . GLU A 1 85 ? 11.300 4.564 -14.930 1.00 60.22 85 GLU A C 1
ATOM 715 O O . GLU A 1 85 ? 10.474 3.707 -15.241 1.00 60.22 85 GLU A O 1
ATOM 720 N N . PHE A 1 86 ? 11.523 4.906 -13.660 1.00 68.25 86 PHE A N 1
ATOM 721 C CA . PHE A 1 86 ? 10.743 4.411 -12.521 1.00 68.25 86 PHE A CA 1
ATOM 722 C C . PHE A 1 86 ? 9.674 5.438 -12.115 1.00 68.25 86 PHE A C 1
ATOM 724 O O . PHE A 1 86 ? 9.678 6.585 -12.571 1.00 68.25 86 PHE A O 1
ATOM 731 N N . SER A 1 87 ? 8.722 5.036 -11.263 1.00 62.56 87 SER A N 1
ATOM 732 C CA . SER A 1 87 ? 7.647 5.932 -10.812 1.00 62.56 87 SER A CA 1
ATOM 733 C C . SER A 1 87 ? 8.193 7.219 -10.179 1.00 62.56 87 SER A C 1
ATOM 735 O O . SER A 1 87 ? 8.960 7.182 -9.221 1.00 62.56 87 SER A O 1
ATOM 737 N N . THR A 1 88 ? 7.669 8.365 -10.625 1.00 60.94 88 THR A N 1
ATOM 738 C CA . THR A 1 88 ? 7.995 9.701 -10.094 1.00 60.94 88 THR A CA 1
ATOM 739 C C . THR A 1 88 ? 7.272 10.050 -8.791 1.00 60.94 88 THR A C 1
ATOM 741 O O . THR A 1 88 ? 7.597 11.054 -8.158 1.00 60.94 88 THR A O 1
ATOM 744 N N . ILE A 1 89 ? 6.280 9.252 -8.376 1.00 70.25 89 ILE A N 1
ATOM 745 C CA . ILE A 1 89 ? 5.564 9.479 -7.116 1.00 70.25 89 ILE A CA 1
ATOM 746 C C . ILE A 1 89 ? 6.465 9.053 -5.959 1.00 70.25 89 ILE A C 1
ATOM 748 O O . ILE A 1 89 ? 6.729 7.861 -5.774 1.00 70.25 89 ILE A O 1
ATOM 752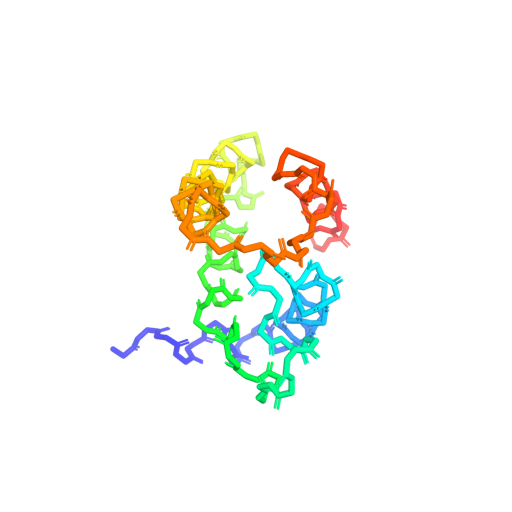 N N . GLU A 1 90 ? 6.862 10.025 -5.139 1.00 78.06 90 GLU A N 1
ATOM 753 C CA . GLU A 1 90 ? 7.638 9.784 -3.927 1.00 78.06 90 GLU A CA 1
ATOM 754 C C . GLU A 1 90 ? 6.892 8.845 -2.964 1.00 78.06 90 GLU A C 1
ATOM 756 O O . GLU A 1 90 ? 5.686 8.983 -2.723 1.00 78.06 90 GLU A O 1
ATOM 761 N N . VAL A 1 91 ? 7.629 7.939 -2.313 1.00 84.19 91 VAL A N 1
ATOM 762 C CA . VAL A 1 91 ? 7.109 7.023 -1.278 1.00 84.19 91 VAL A CA 1
ATOM 763 C C . VAL A 1 91 ? 6.274 7.753 -0.223 1.00 84.19 91 VAL A C 1
ATOM 765 O O . VAL A 1 91 ? 5.226 7.265 0.217 1.00 84.19 91 VAL A O 1
ATOM 768 N N . LYS A 1 92 ? 6.715 8.948 0.175 1.00 83.62 92 LYS A N 1
ATOM 769 C CA . LYS A 1 92 ? 6.016 9.781 1.154 1.00 83.62 92 LYS A CA 1
ATOM 770 C C . LYS A 1 92 ? 4.633 10.202 0.654 1.00 83.62 92 LYS A C 1
ATOM 772 O O . LYS A 1 92 ? 3.665 10.138 1.413 1.00 83.62 92 LYS A O 1
ATOM 777 N N . GLU A 1 93 ? 4.529 10.604 -0.609 1.00 88.19 93 GLU A N 1
ATOM 778 C CA . GLU A 1 93 ? 3.260 10.986 -1.222 1.00 88.19 93 GLU A CA 1
ATOM 779 C C . GLU A 1 93 ? 2.314 9.784 -1.327 1.00 88.19 93 GLU A C 1
ATOM 781 O O . GLU A 1 93 ? 1.143 9.872 -0.944 1.00 88.19 93 GLU A O 1
ATOM 786 N N . PHE A 1 94 ? 2.816 8.632 -1.777 1.00 90.62 94 PHE A N 1
ATOM 787 C CA . PHE A 1 94 ? 2.016 7.412 -1.850 1.00 90.62 94 PHE A CA 1
ATOM 788 C C . PHE A 1 94 ? 1.514 6.972 -0.464 1.00 90.62 94 PHE A C 1
ATOM 790 O O . PHE A 1 94 ? 0.328 6.669 -0.294 1.00 90.62 94 PHE A O 1
ATOM 797 N N . THR A 1 95 ? 2.373 7.035 0.558 1.00 90.31 95 THR A N 1
ATOM 798 C CA . THR A 1 95 ? 2.013 6.742 1.956 1.00 90.31 95 THR A CA 1
ATOM 799 C C . THR A 1 95 ? 0.847 7.618 2.431 1.00 90.31 95 THR A C 1
ATOM 801 O O . THR A 1 95 ? -0.111 7.119 3.030 1.00 90.31 95 THR A O 1
ATOM 804 N N . GLU A 1 96 ? 0.871 8.919 2.138 1.00 92.06 96 GLU A N 1
ATOM 805 C CA . GLU A 1 96 ? -0.226 9.837 2.476 1.00 92.06 96 GLU A CA 1
ATOM 806 C C . GLU A 1 96 ? -1.520 9.482 1.739 1.00 92.06 96 GLU A C 1
ATOM 808 O O . GLU A 1 96 ? -2.598 9.438 2.339 1.00 92.06 96 GLU A O 1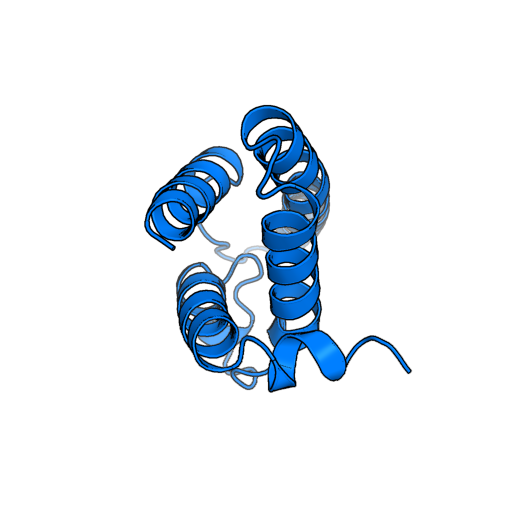
ATOM 813 N N . ARG A 1 97 ? -1.436 9.174 0.441 1.00 92.88 97 ARG A N 1
ATOM 814 C CA . ARG A 1 97 ? -2.604 8.781 -0.361 1.00 92.88 97 ARG A CA 1
ATOM 815 C C . ARG A 1 97 ? -3.272 7.525 0.208 1.00 92.88 97 ARG A C 1
ATOM 817 O O . ARG A 1 97 ? -4.494 7.513 0.383 1.00 92.88 97 ARG A O 1
ATOM 824 N N . ILE A 1 98 ? -2.491 6.496 0.542 1.00 93.75 98 ILE A N 1
ATOM 825 C CA . ILE A 1 98 ? -3.008 5.233 1.087 1.00 93.75 98 ILE A CA 1
ATOM 826 C C . ILE A 1 98 ? -3.572 5.411 2.495 1.00 93.75 98 ILE A C 1
ATOM 828 O O . ILE A 1 98 ? -4.689 4.967 2.765 1.00 93.75 98 ILE A O 1
ATOM 832 N N . THR A 1 99 ? -2.857 6.098 3.387 1.00 91.69 99 THR A N 1
ATOM 833 C CA . THR A 1 99 ? -3.345 6.324 4.757 1.00 91.69 99 THR A CA 1
ATOM 834 C C . THR A 1 99 ? -4.631 7.154 4.767 1.00 91.69 99 THR A C 1
ATOM 836 O O . THR A 1 99 ? -5.567 6.822 5.493 1.00 91.69 99 THR A O 1
ATOM 839 N N . ASN A 1 100 ? -4.745 8.179 3.916 1.00 93.25 100 ASN A N 1
ATOM 840 C CA . ASN A 1 100 ? -5.965 8.983 3.803 1.00 93.25 100 ASN A CA 1
ATOM 841 C C . ASN A 1 100 ? -7.127 8.237 3.134 1.00 93.25 100 ASN A C 1
ATOM 843 O O . ASN A 1 100 ? -8.282 8.458 3.504 1.00 93.25 100 ASN A O 1
ATOM 847 N N . TRP A 1 101 ? -6.854 7.341 2.182 1.00 94.12 101 TRP A N 1
ATOM 848 C CA . TRP A 1 101 ? -7.868 6.424 1.652 1.00 94.12 101 TRP A CA 1
ATOM 849 C C . TRP A 1 101 ? -8.376 5.466 2.738 1.00 94.12 101 TRP A C 1
ATOM 851 O O . TRP A 1 101 ? -9.587 5.280 2.862 1.00 94.12 101 TRP A O 1
ATOM 861 N N . PHE A 1 102 ? -7.477 4.911 3.554 1.00 92.50 102 PHE A N 1
ATOM 862 C CA . PHE A 1 102 ? -7.831 3.932 4.580 1.00 92.50 102 PHE A CA 1
ATOM 863 C C . PHE A 1 102 ? -8.593 4.539 5.765 1.00 92.50 102 PHE A C 1
ATOM 865 O O . PHE A 1 102 ? -9.506 3.910 6.284 1.00 92.50 102 PHE A O 1
ATOM 872 N N . LYS A 1 103 ? -8.305 5.791 6.153 1.00 89.19 103 LYS A N 1
ATOM 873 C CA . LYS A 1 103 ? -9.058 6.515 7.203 1.00 89.19 103 LYS A CA 1
ATOM 874 C C . LYS A 1 103 ? -10.565 6.615 6.935 1.00 89.19 103 LYS A C 1
ATOM 876 O O . LYS A 1 103 ? -11.326 6.883 7.856 1.00 89.19 103 LYS A O 1
ATOM 881 N N . LYS A 1 104 ? -10.998 6.434 5.685 1.00 87.00 104 LYS A N 1
ATOM 882 C CA . LYS A 1 104 ? -12.410 6.473 5.278 1.00 87.00 104 LYS A CA 1
ATOM 883 C C . LYS A 1 104 ? -13.117 5.107 5.422 1.00 87.00 104 LYS A C 1
ATOM 885 O O . LYS A 1 104 ? -14.221 4.967 4.903 1.00 87.00 104 LYS A O 1
ATOM 890 N N . ARG A 1 105 ? -12.481 4.110 6.058 1.00 79.19 105 ARG A N 1
ATOM 891 C CA . ARG A 1 105 ? -12.931 2.706 6.192 1.00 79.19 105 ARG A CA 1
ATOM 892 C C . ARG A 1 105 ? -13.217 2.283 7.631 1.00 79.19 105 ARG A C 1
ATOM 894 O O . ARG A 1 105 ? -12.561 2.772 8.575 1.00 79.19 105 ARG A O 1
#

pLDDT: mean 84.19, std 12.43, range [44.56, 95.88]

InterPro domains:
  IPR023162 Apc36109-like domain superfamily [G3DSA:1.10.340.20] (8-100)
  IPR023162 Apc36109-like domain superfamily [SSF116922] (15-76)